Protein AF-A0A953RHI4-F1 (afdb_monomer)

pLDDT: mean 80.99, std 12.75, range [44.31, 91.0]

Mean predicted aligned error: 8.23 Å

Secondary structure (DSSP, 8-state):
------------PEEEEE---TTHHHHS-GGGTTS-EEEEEPTT--HHHHHHHTT--GGG-----BTTB-

Structure (mmCIF, N/CA/C/O backbone):
data_AF-A0A953RHI4-F1
#
_entry.id   AF-A0A953RHI4-F1
#
loop_
_atom_site.group_PDB
_atom_site.id
_atom_site.type_symbol
_atom_site.label_atom_id
_atom_site.label_alt_id
_atom_site.label_comp_id
_atom_site.label_asym_id
_atom_site.label_entity_id
_atom_site.label_seq_id
_atom_site.pdbx_PDB_ins_code
_atom_site.Cartn_x
_atom_site.Cartn_y
_atom_site.Cartn_z
_atom_site.occupancy
_atom_site.B_iso_or_equiv
_atom_site.auth_seq_id
_atom_site.auth_comp_id
_atom_site.auth_asym_id
_atom_site.auth_atom_id
_atom_site.pdbx_PDB_model_num
ATOM 1 N N . MET A 1 1 ? -8.115 -8.229 -42.935 1.00 53.84 1 MET A N 1
ATOM 2 C CA . MET A 1 1 ? -8.153 -7.779 -41.528 1.00 53.84 1 MET A CA 1
ATOM 3 C C . MET A 1 1 ? -7.469 -8.856 -40.702 1.00 53.84 1 MET A C 1
ATOM 5 O O . MET A 1 1 ? -8.077 -9.879 -40.431 1.00 53.84 1 MET A O 1
ATOM 9 N N . VAL A 1 2 ? -6.166 -8.711 -40.457 1.00 51.06 2 VAL A N 1
ATOM 10 C CA . VAL A 1 2 ? -5.370 -9.724 -39.746 1.00 51.06 2 VAL A CA 1
ATOM 11 C C . VAL A 1 2 ? -5.482 -9.426 -38.248 1.00 51.06 2 VAL A C 1
ATOM 13 O O . VAL A 1 2 ? -5.233 -8.278 -37.875 1.00 51.06 2 VAL A O 1
ATOM 16 N N . PRO A 1 3 ? -5.870 -10.379 -37.383 1.00 53.69 3 PRO A N 1
ATOM 17 C CA . PRO A 1 3 ? -5.842 -10.153 -35.946 1.00 53.69 3 PRO A CA 1
ATOM 18 C C . PRO A 1 3 ? -4.377 -10.004 -35.519 1.00 53.69 3 PRO A C 1
ATOM 20 O O . PRO A 1 3 ? -3.598 -10.954 -35.572 1.00 53.69 3 PRO A O 1
ATOM 23 N N . LEU A 1 4 ? -3.983 -8.786 -35.144 1.00 51.62 4 LEU A N 1
ATOM 24 C CA . LEU A 1 4 ? -2.661 -8.503 -34.597 1.00 51.62 4 LEU A CA 1
ATOM 25 C C . LEU A 1 4 ? -2.604 -9.062 -33.169 1.00 51.62 4 LEU A C 1
ATOM 27 O O . LEU A 1 4 ? -2.891 -8.360 -32.202 1.00 51.62 4 LEU A O 1
ATOM 31 N N . VAL A 1 5 ? -2.251 -10.339 -33.028 1.00 62.38 5 VAL A N 1
ATOM 32 C CA . VAL A 1 5 ? -1.897 -10.913 -31.726 1.00 62.38 5 VAL A CA 1
ATOM 33 C C . VAL A 1 5 ? -0.481 -10.450 -31.405 1.00 62.38 5 VAL A C 1
ATOM 35 O O . VAL A 1 5 ? 0.507 -10.988 -31.903 1.00 62.38 5 VAL A O 1
ATOM 38 N N . ARG A 1 6 ? -0.375 -9.389 -30.605 1.00 60.69 6 ARG A N 1
ATOM 39 C CA . ARG A 1 6 ? 0.910 -8.887 -30.123 1.00 60.69 6 ARG A CA 1
ATOM 40 C C . ARG A 1 6 ? 1.396 -9.813 -29.006 1.00 60.69 6 ARG A C 1
ATOM 42 O O . ARG A 1 6 ? 1.079 -9.594 -27.843 1.00 60.69 6 ARG A O 1
ATOM 49 N N . PHE A 1 7 ? 2.179 -10.835 -29.348 1.00 51.47 7 PHE A N 1
ATOM 50 C CA . PHE A 1 7 ? 3.018 -11.534 -28.372 1.00 51.47 7 PHE A CA 1
ATOM 51 C C . PHE A 1 7 ? 4.179 -10.608 -27.996 1.00 51.47 7 PHE A C 1
ATOM 53 O O . PHE A 1 7 ? 5.286 -10.708 -28.518 1.00 51.47 7 PHE A O 1
ATOM 60 N N . GLY A 1 8 ? 3.900 -9.627 -27.139 1.00 57.00 8 GLY A N 1
ATOM 61 C CA . GLY A 1 8 ? 4.963 -8.930 -26.433 1.00 57.00 8 GLY A CA 1
ATOM 62 C C . GLY A 1 8 ? 5.630 -9.931 -25.498 1.00 57.00 8 GLY A C 1
ATOM 63 O O . GLY A 1 8 ? 4.938 -10.595 -24.729 1.00 57.00 8 GLY A O 1
ATOM 64 N N . CYS A 1 9 ? 6.956 -10.040 -25.561 1.00 44.31 9 CYS A N 1
ATOM 65 C CA . CYS A 1 9 ? 7.760 -10.594 -24.477 1.00 44.31 9 CYS A CA 1
ATOM 66 C C . CYS A 1 9 ? 7.546 -9.678 -23.262 1.00 44.31 9 CYS A C 1
ATOM 68 O O . CYS A 1 9 ? 8.303 -8.737 -23.038 1.00 44.31 9 CYS A O 1
ATOM 70 N N . ALA A 1 10 ? 6.423 -9.841 -22.560 1.00 59.97 10 ALA A N 1
ATOM 71 C CA . ALA A 1 10 ? 6.197 -9.174 -21.297 1.00 59.97 10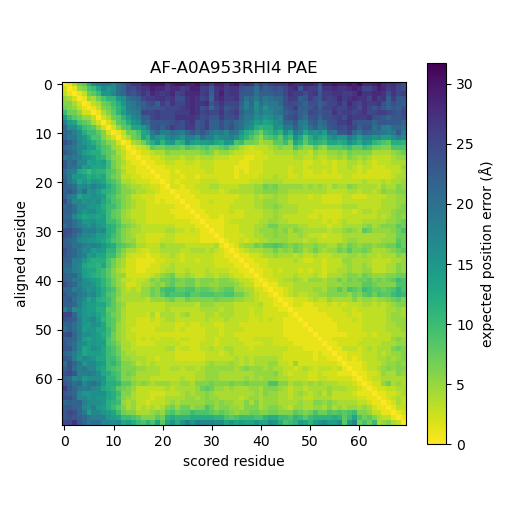 ALA A CA 1
ATOM 72 C C . ALA A 1 10 ? 7.241 -9.765 -20.355 1.00 59.97 10 ALA A C 1
ATOM 74 O O . ALA A 1 10 ? 7.191 -10.956 -20.042 1.00 59.97 10 ALA A O 1
ATOM 75 N N . MET A 1 11 ? 8.230 -8.954 -19.977 1.00 57.66 11 MET A N 1
ATOM 76 C CA . MET A 1 11 ? 9.137 -9.298 -18.888 1.00 57.66 11 MET A CA 1
ATOM 77 C C . MET A 1 11 ? 8.283 -9.826 -17.728 1.00 57.66 11 MET A C 1
ATOM 79 O O . MET A 1 11 ? 7.214 -9.259 -17.478 1.00 57.66 11 MET A O 1
ATOM 83 N N . PRO A 1 12 ? 8.675 -10.928 -17.067 1.00 64.19 12 PRO A N 1
ATOM 84 C CA . PRO A 1 12 ? 7.828 -11.533 -16.053 1.00 64.19 12 PRO A CA 1
ATOM 85 C C . PRO A 1 12 ? 7.568 -10.504 -14.953 1.00 64.19 12 PRO A C 1
ATOM 87 O O . PRO A 1 12 ? 8.479 -10.141 -14.208 1.00 64.19 12 PRO A O 1
ATOM 90 N N . LEU A 1 13 ? 6.326 -10.017 -14.874 1.00 67.06 13 LEU A N 1
ATOM 91 C CA . LEU A 1 13 ? 5.896 -9.152 -13.786 1.00 67.06 13 LEU A CA 1
ATOM 92 C C . LEU A 1 13 ? 6.008 -9.969 -12.506 1.00 67.06 13 LEU A C 1
ATOM 94 O O . LEU A 1 13 ? 5.378 -11.024 -12.370 1.00 67.06 13 LEU A O 1
ATOM 98 N N . ARG A 1 14 ? 6.829 -9.497 -11.571 1.00 83.31 14 ARG A N 1
ATOM 99 C CA . ARG A 1 14 ? 6.884 -10.111 -10.247 1.00 83.31 14 ARG A CA 1
ATOM 100 C C . ARG A 1 14 ? 5.553 -9.845 -9.569 1.00 83.31 14 ARG A C 1
ATOM 102 O O . ARG A 1 14 ? 5.035 -8.740 -9.640 1.00 83.31 14 ARG A O 1
ATOM 109 N N . GLN A 1 15 ? 4.976 -10.855 -8.941 1.00 85.81 15 GLN A N 1
ATOM 110 C CA . GLN A 1 15 ? 3.735 -10.669 -8.201 1.00 85.81 15 GLN A CA 1
ATOM 111 C C . GLN A 1 15 ? 4.056 -10.373 -6.744 1.00 85.81 15 GLN A C 1
ATOM 113 O O . GLN A 1 15 ? 4.901 -11.036 -6.143 1.00 85.81 15 GLN A O 1
ATOM 118 N N . VAL A 1 16 ? 3.368 -9.384 -6.186 1.00 87.19 16 VAL A N 1
ATOM 119 C CA . VAL A 1 16 ? 3.434 -9.040 -4.764 1.00 87.19 16 VAL A CA 1
ATOM 120 C C . VAL A 1 16 ? 2.024 -8.981 -4.207 1.00 87.19 16 VAL A C 1
ATOM 122 O O . VAL A 1 16 ? 1.093 -8.541 -4.886 1.00 87.19 16 VAL A O 1
ATOM 125 N N . PHE A 1 17 ? 1.872 -9.427 -2.967 1.00 89.00 17 PHE A N 1
ATOM 126 C CA . PHE A 1 17 ? 0.618 -9.333 -2.236 1.00 89.00 17 PHE A CA 1
ATOM 127 C C . PHE A 1 17 ? 0.657 -8.094 -1.353 1.00 89.00 17 PHE A C 1
ATOM 129 O O . PHE A 1 17 ? 1.561 -7.943 -0.534 1.00 89.00 17 PHE A O 1
ATOM 136 N N . PHE A 1 18 ? -0.339 -7.229 -1.505 1.00 90.62 18 PHE A N 1
ATOM 137 C CA . PHE A 1 18 ? -0.509 -6.058 -0.660 1.00 90.62 18 PHE A CA 1
ATOM 138 C C . PHE A 1 18 ? -1.655 -6.272 0.317 1.00 90.62 18 PHE A C 1
ATOM 140 O O . PHE A 1 18 ? -2.722 -6.766 -0.057 1.00 90.62 18 PHE A O 1
ATOM 147 N N . ARG A 1 19 ? -1.435 -5.850 1.562 1.00 89.31 19 ARG A N 1
ATOM 148 C CA . ARG A 1 19 ? -2.469 -5.720 2.584 1.00 89.31 19 ARG A CA 1
ATOM 149 C C . ARG A 1 19 ? -2.226 -4.439 3.363 1.00 89.31 19 ARG A C 1
ATOM 151 O O . ARG A 1 19 ? -1.167 -4.270 3.957 1.00 89.31 19 ARG A O 1
ATOM 158 N N . PHE A 1 20 ? -3.223 -3.569 3.367 1.00 90.12 20 PHE A N 1
ATOM 159 C CA . PHE A 1 20 ? -3.202 -2.330 4.133 1.00 90.12 20 PHE A CA 1
ATOM 160 C C . PHE A 1 20 ? -4.003 -2.527 5.425 1.00 90.12 20 PHE A C 1
ATOM 162 O O . PHE A 1 20 ? -4.945 -3.325 5.467 1.00 90.12 20 PHE A O 1
ATOM 169 N N . TYR A 1 21 ? -3.623 -1.828 6.492 1.00 87.50 21 TYR A N 1
ATOM 170 C CA . TYR A 1 21 ? -4.235 -1.941 7.821 1.00 87.50 21 TYR A CA 1
ATOM 171 C C . TYR A 1 21 ? -4.753 -0.582 8.303 1.00 87.50 21 TYR A C 1
ATOM 173 O O . TYR A 1 21 ? -4.261 0.453 7.864 1.00 87.50 21 TYR A O 1
ATOM 181 N N . ALA A 1 22 ? -5.742 -0.605 9.205 1.00 89.12 22 ALA A N 1
ATOM 182 C CA . ALA A 1 22 ? -6.335 0.586 9.824 1.00 89.12 22 ALA A CA 1
ATOM 183 C C . ALA A 1 22 ? -6.761 1.653 8.788 1.00 89.12 22 ALA A C 1
ATOM 185 O O . ALA A 1 22 ? -7.354 1.295 7.766 1.00 89.12 22 ALA A O 1
ATOM 186 N N . GLU A 1 23 ? -6.453 2.925 9.050 1.00 88.50 23 GLU A N 1
ATOM 187 C CA . GLU A 1 23 ? -6.832 4.113 8.265 1.00 88.50 23 GLU A CA 1
ATOM 188 C C . GLU A 1 23 ? -6.364 4.039 6.800 1.00 88.50 23 GLU A C 1
ATOM 190 O O . GLU A 1 23 ? -7.042 4.526 5.896 1.00 88.50 23 GLU A O 1
ATOM 195 N N . LEU A 1 24 ? 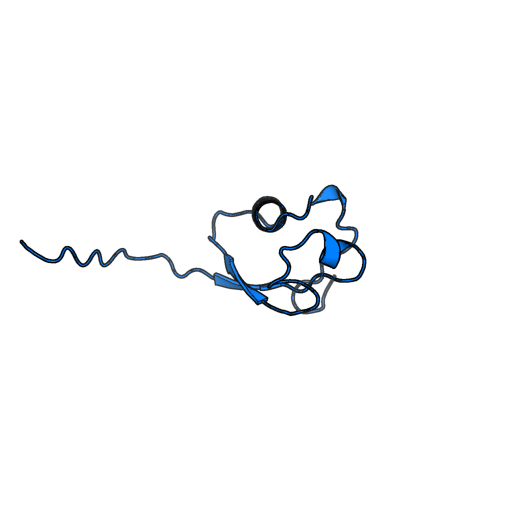-5.277 3.309 6.513 1.00 89.31 24 LEU A N 1
ATOM 196 C CA . LEU A 1 24 ? -4.796 3.112 5.140 1.00 89.31 24 LEU A CA 1
ATOM 197 C C . LEU A 1 24 ? -5.795 2.349 4.256 1.00 89.31 24 LEU A C 1
ATOM 199 O O . LEU A 1 24 ? -5.754 2.478 3.033 1.00 89.31 24 LEU A O 1
ATOM 203 N N . ASN A 1 25 ? -6.712 1.565 4.837 1.00 89.56 25 ASN A N 1
ATOM 204 C CA . ASN A 1 25 ? -7.771 0.921 4.055 1.00 89.56 25 ASN A CA 1
ATOM 205 C C . ASN A 1 25 ? -8.770 1.923 3.483 1.00 89.56 25 ASN A C 1
ATOM 207 O O . ASN A 1 25 ? -9.368 1.646 2.447 1.00 89.56 25 ASN A O 1
ATOM 211 N N . GLU A 1 26 ? -8.985 3.062 4.133 1.00 88.81 26 GLU A N 1
ATOM 212 C CA . GLU A 1 26 ? -9.975 4.045 3.687 1.00 88.81 26 GLU A CA 1
ATOM 213 C C . GLU A 1 26 ? -9.483 4.821 2.461 1.00 88.81 26 GLU A C 1
ATOM 215 O O . GLU A 1 26 ? -10.288 5.209 1.610 1.00 88.81 26 GLU A O 1
ATOM 220 N N . LEU A 1 27 ? -8.160 4.928 2.316 1.00 89.19 27 LEU A N 1
ATOM 221 C CA . LEU A 1 27 ? -7.475 5.521 1.166 1.00 89.19 27 LEU A CA 1
ATOM 222 C C . LEU A 1 27 ? -7.586 4.661 -0.104 1.00 89.19 27 LEU A C 1
ATOM 224 O O . LEU A 1 27 ? -7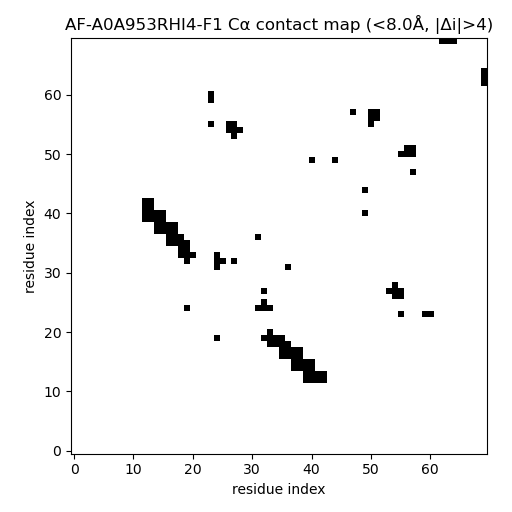.485 5.172 -1.218 1.00 89.19 27 LEU A O 1
ATOM 228 N N . LEU A 1 28 ? -7.819 3.353 0.037 1.00 89.31 28 LEU A N 1
ATOM 229 C CA . LEU A 1 28 ? -7.920 2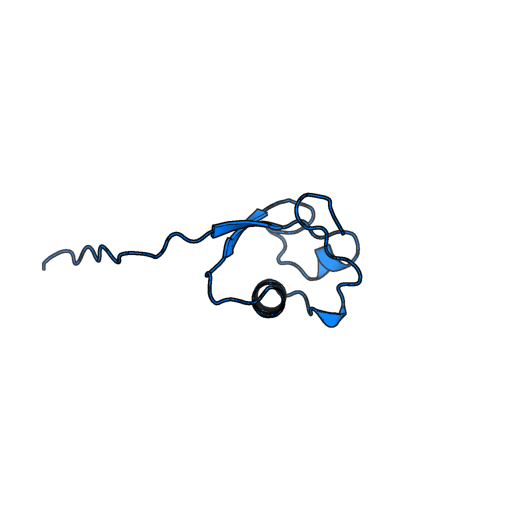.443 -1.101 1.00 89.31 28 LEU A CA 1
ATOM 230 C C . LEU A 1 28 ? -9.288 2.516 -1.798 1.00 89.31 28 LEU A C 1
ATOM 232 O O . LEU A 1 28 ? -10.311 2.800 -1.161 1.00 89.31 28 LEU A O 1
ATOM 236 N N . PRO A 1 29 ? -9.356 2.136 -3.090 1.00 88.88 29 PRO A N 1
ATOM 237 C CA . PRO A 1 29 ? -10.618 1.873 -3.770 1.00 88.88 29 PRO A CA 1
ATOM 238 C C . PRO A 1 29 ? -11.457 0.828 -3.014 1.00 88.88 29 PRO A C 1
ATOM 240 O O . PRO A 1 29 ? -10.883 -0.140 -2.509 1.00 88.88 29 PRO A O 1
ATOM 243 N N . PRO A 1 30 ? -12.802 0.933 -3.003 1.00 88.00 30 PRO A N 1
ATOM 244 C CA . PRO A 1 30 ? -13.690 0.034 -2.257 1.00 88.00 30 PRO A CA 1
ATOM 245 C C . PRO A 1 30 ? -13.421 -1.459 -2.485 1.00 88.00 30 PRO A C 1
ATOM 247 O O . PRO A 1 30 ? -13.487 -2.252 -1.554 1.00 88.00 30 PRO A O 1
ATOM 250 N N . THR A 1 31 ? -13.052 -1.841 -3.710 1.00 87.44 31 THR A N 1
ATOM 251 C CA . THR A 1 31 ? -12.776 -3.233 -4.100 1.00 87.44 31 THR A CA 1
ATOM 252 C C . THR A 1 31 ? -11.481 -3.804 -3.520 1.00 87.44 31 THR A C 1
ATOM 254 O O . THR A 1 31 ? -11.248 -5.004 -3.628 1.00 87.44 31 THR A O 1
ATOM 257 N N . LYS A 1 32 ? -10.609 -2.956 -2.968 1.00 87.00 32 LYS A N 1
ATOM 258 C CA . LYS A 1 32 ? -9.296 -3.322 -2.415 1.00 87.00 32 LYS A CA 1
ATOM 259 C C . LYS A 1 32 ? -9.218 -3.131 -0.898 1.00 87.00 32 LYS A C 1
ATOM 261 O O . LYS A 1 32 ? -8.187 -3.441 -0.308 1.00 87.00 32 LYS A O 1
ATOM 266 N N . ARG A 1 33 ? -10.282 -2.624 -0.267 1.00 89.88 33 ARG A N 1
ATOM 267 C CA . ARG A 1 33 ? -10.331 -2.411 1.184 1.00 89.88 33 ARG A CA 1
ATOM 268 C C . ARG A 1 33 ? -10.478 -3.736 1.921 1.00 89.88 33 ARG A C 1
ATOM 270 O O . ARG A 1 33 ? -11.171 -4.637 1.458 1.00 89.88 33 ARG A O 1
ATOM 277 N N . VAL A 1 34 ? -9.868 -3.816 3.101 1.00 88.00 34 VAL A N 1
ATOM 278 C CA . VAL A 1 34 ? -9.992 -4.919 4.071 1.00 88.00 34 VAL A CA 1
ATOM 279 C C . VAL A 1 34 ? -9.644 -6.290 3.468 1.00 88.00 34 VAL A C 1
ATOM 281 O O . VAL A 1 34 ? -10.108 -7.326 3.934 1.00 88.00 34 VAL A O 1
ATOM 284 N N . SER A 1 35 ? -8.816 -6.321 2.422 1.00 87.19 35 SER A N 1
ATOM 285 C CA . SER A 1 35 ? -8.471 -7.554 1.716 1.00 87.19 35 SER A CA 1
ATOM 286 C C . SER A 1 35 ? -7.029 -7.548 1.222 1.00 87.19 35 SER A C 1
ATOM 288 O O . SER A 1 35 ? -6.432 -6.493 1.002 1.00 87.19 35 SER A O 1
ATOM 290 N N . CYS A 1 36 ? -6.474 -8.746 1.044 1.00 88.88 36 CYS A N 1
ATOM 291 C CA . CYS A 1 36 ? -5.219 -8.934 0.328 1.00 88.88 36 CYS A CA 1
ATOM 292 C C . CYS A 1 36 ? -5.490 -8.933 -1.174 1.00 88.88 36 CYS A C 1
ATOM 294 O O . CYS A 1 36 ? -6.401 -9.618 -1.641 1.00 88.88 36 CYS A O 1
ATOM 296 N N . PHE A 1 37 ? -4.655 -8.247 -1.946 1.00 89.31 37 PHE A N 1
ATOM 297 C CA . PHE A 1 37 ? -4.728 -8.306 -3.403 1.00 89.31 37 PHE A CA 1
ATOM 298 C C . PHE A 1 37 ? -3.346 -8.452 -4.032 1.00 89.31 37 PHE A C 1
ATOM 300 O O . PHE A 1 37 ? -2.338 -7.998 -3.489 1.00 89.31 37 PHE A O 1
ATOM 307 N N . VAL A 1 38 ? -3.316 -9.102 -5.195 1.00 89.56 38 VAL A N 1
ATOM 308 C CA . VAL A 1 38 ? -2.106 -9.251 -6.005 1.00 89.56 38 VAL A CA 1
ATOM 309 C C . VAL A 1 38 ? -1.915 -8.001 -6.849 1.00 89.56 38 VAL A C 1
ATOM 311 O O . VAL A 1 38 ? -2.861 -7.496 -7.461 1.00 89.56 38 VAL A O 1
ATOM 314 N N . HIS A 1 39 ? -0.679 -7.530 -6.922 1.00 87.69 39 HIS A N 1
ATOM 315 C CA . HIS A 1 39 ? -0.271 -6.505 -7.862 1.00 87.69 39 HIS A CA 1
ATOM 316 C C . HIS A 1 39 ? 0.950 -6.975 -8.649 1.00 87.69 39 HIS A C 1
ATOM 318 O O . HIS A 1 39 ? 1.867 -7.587 -8.097 1.00 87.69 39 HIS A O 1
ATOM 324 N N . GLY A 1 40 ? 0.933 -6.709 -9.955 1.00 86.81 40 GLY A N 1
ATOM 325 C CA . GLY A 1 40 ? 2.102 -6.899 -10.799 1.00 86.81 40 GLY A CA 1
ATOM 326 C C . GLY A 1 40 ? 3.100 -5.785 -10.519 1.00 86.81 40 GLY A C 1
ATOM 327 O O . GLY A 1 40 ? 2.747 -4.613 -10.576 1.00 86.81 40 GLY A O 1
ATOM 328 N N . LEU A 1 41 ? 4.329 -6.163 -10.208 1.00 82.75 41 LEU A N 1
ATOM 329 C CA . LEU A 1 41 ? 5.440 -5.265 -9.976 1.00 82.75 41 LEU A CA 1
ATOM 330 C C . LEU A 1 41 ? 6.336 -5.276 -11.206 1.00 82.75 41 LEU A C 1
ATOM 332 O O . LEU A 1 41 ? 6.913 -6.311 -11.566 1.00 82.75 41 LEU A O 1
ATOM 336 N N . ASP A 1 42 ? 6.442 -4.109 -11.831 1.00 83.25 42 ASP A N 1
ATOM 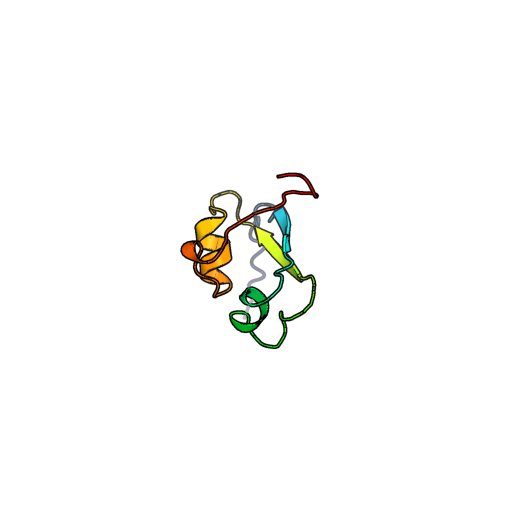337 C CA . ASP A 1 42 ? 7.469 -3.875 -12.830 1.00 83.25 42 ASP A CA 1
ATOM 338 C C . ASP A 1 42 ? 8.839 -3.864 -12.133 1.00 83.25 42 ASP A C 1
ATOM 340 O O . ASP A 1 42 ? 8.985 -3.209 -11.097 1.00 83.25 42 ASP A O 1
ATOM 344 N N . PRO A 1 43 ? 9.848 -4.588 -12.643 1.00 79.31 43 PRO A N 1
ATOM 345 C CA . PRO A 1 43 ? 11.157 -4.656 -12.000 1.00 79.31 43 PRO A CA 1
ATOM 346 C C . PRO A 1 43 ? 11.864 -3.297 -11.894 1.00 79.31 43 PRO A C 1
ATOM 348 O O . PRO A 1 43 ? 12.777 -3.175 -11.079 1.00 79.31 43 PRO A O 1
ATOM 351 N N . ALA A 1 44 ? 11.471 -2.295 -12.686 1.00 85.00 44 ALA A N 1
ATOM 352 C CA . ALA A 1 44 ? 12.004 -0.939 -12.600 1.00 85.00 44 ALA A CA 1
ATOM 353 C C . ALA A 1 44 ? 11.205 -0.016 -11.658 1.00 85.00 44 ALA A C 1
ATOM 355 O O . ALA A 1 44 ? 11.663 1.089 -11.372 1.00 85.00 44 ALA A O 1
ATOM 356 N N . ALA A 1 45 ? 10.027 -0.434 -11.179 1.00 86.06 45 ALA A N 1
ATOM 357 C CA . ALA A 1 45 ? 9.189 0.390 -10.313 1.00 86.06 45 ALA A CA 1
ATOM 358 C C . ALA A 1 45 ? 9.685 0.378 -8.862 1.00 86.06 45 ALA A C 1
ATOM 360 O O . ALA A 1 45 ? 10.038 -0.670 -8.312 1.00 86.06 45 ALA A O 1
ATOM 361 N N . THR A 1 46 ? 9.660 1.542 -8.210 1.00 87.81 46 THR A N 1
ATOM 362 C CA . THR A 1 46 ? 9.929 1.626 -6.772 1.00 87.81 46 THR A CA 1
ATOM 363 C C . THR A 1 46 ? 8.669 1.323 -5.966 1.00 87.81 46 THR A C 1
ATOM 365 O O . THR A 1 46 ? 7.542 1.512 -6.426 1.00 87.81 46 THR A O 1
ATOM 368 N N . LEU A 1 47 ? 8.848 0.884 -4.718 1.00 85.88 47 LEU A N 1
ATOM 369 C CA . LEU A 1 47 ? 7.731 0.621 -3.811 1.00 85.88 47 LEU A CA 1
ATOM 370 C C . LEU A 1 47 ? 6.898 1.889 -3.539 1.00 85.88 47 LEU A C 1
ATOM 372 O O . LEU A 1 47 ? 5.677 1.800 -3.449 1.00 85.88 47 LEU A O 1
ATOM 376 N N . LYS A 1 48 ? 7.536 3.069 -3.497 1.00 88.75 48 LYS A N 1
ATOM 377 C CA . LYS A 1 48 ? 6.853 4.368 -3.395 1.00 88.75 48 LYS A CA 1
ATOM 378 C C . LYS A 1 48 ? 5.898 4.582 -4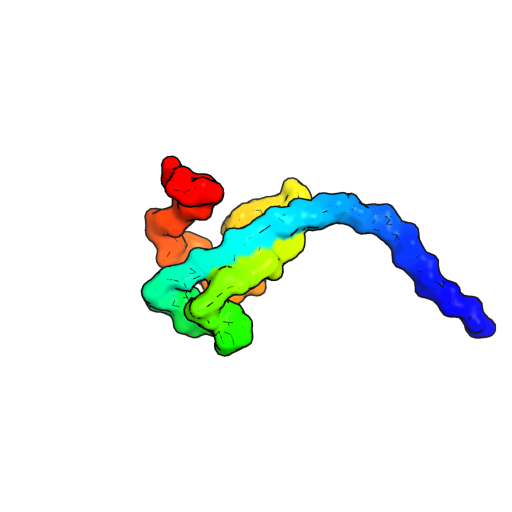.569 1.00 88.75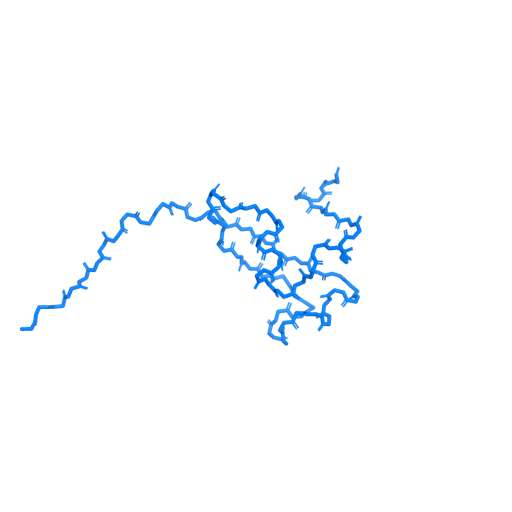 48 LYS A C 1
ATOM 380 O O . LYS A 1 48 ? 4.722 4.840 -4.337 1.00 88.75 48 LYS A O 1
ATOM 385 N N . ASP A 1 49 ? 6.390 4.437 -5.800 1.00 88.88 49 ASP A N 1
ATOM 386 C CA . ASP A 1 49 ? 5.584 4.672 -7.007 1.00 88.88 49 ASP A CA 1
ATOM 387 C C . ASP A 1 49 ? 4.383 3.727 -7.066 1.00 88.88 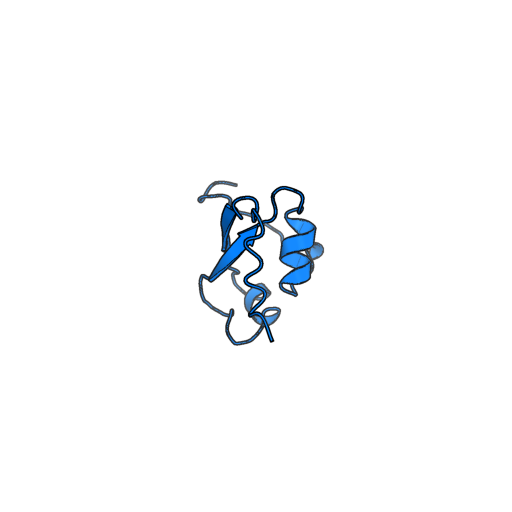49 ASP A C 1
ATOM 389 O O . ASP A 1 49 ? 3.274 4.129 -7.409 1.00 88.88 49 ASP A O 1
ATOM 393 N N . VAL A 1 50 ? 4.590 2.467 -6.679 1.00 89.31 50 VAL A N 1
ATOM 394 C CA . VAL A 1 50 ? 3.530 1.454 -6.648 1.00 89.31 50 VAL A CA 1
ATOM 395 C C . VAL A 1 50 ? 2.456 1.820 -5.634 1.00 89.31 50 VAL A C 1
ATOM 397 O O . VAL A 1 50 ? 1.270 1.734 -5.943 1.00 89.31 50 VAL A O 1
ATOM 400 N N . ILE A 1 51 ? 2.842 2.226 -4.426 1.00 89.38 51 ILE A N 1
ATOM 401 C CA . ILE A 1 51 ? 1.870 2.519 -3.374 1.00 89.38 51 ILE A CA 1
ATOM 402 C C . ILE A 1 51 ? 1.116 3.823 -3.658 1.00 89.38 51 ILE A C 1
ATOM 404 O O . ILE A 1 51 ? -0.107 3.867 -3.500 1.00 89.38 51 ILE A O 1
ATOM 408 N N . GLU A 1 52 ? 1.797 4.834 -4.196 1.00 91.00 52 GLU A N 1
ATOM 409 C CA . GLU A 1 52 ? 1.151 6.061 -4.668 1.00 91.00 52 GLU A CA 1
ATOM 410 C C . GLU A 1 52 ? 0.180 5.773 -5.824 1.00 91.00 52 GLU A C 1
ATOM 412 O O . GLU A 1 52 ? -0.940 6.285 -5.826 1.00 91.00 52 GLU A O 1
ATOM 417 N N . ALA A 1 53 ? 0.531 4.875 -6.752 1.00 89.12 53 ALA A N 1
ATOM 418 C CA . ALA A 1 53 ? -0.372 4.422 -7.815 1.00 89.12 53 ALA A CA 1
ATOM 419 C C . ALA A 1 53 ? -1.580 3.621 -7.292 1.00 89.12 53 ALA A C 1
ATOM 421 O O . ALA A 1 53 ? -2.618 3.553 -7.956 1.00 89.12 53 ALA A O 1
ATOM 422 N N . LEU A 1 54 ? -1.479 3.020 -6.101 1.00 88.25 54 LEU A N 1
ATOM 423 C CA . LEU A 1 54 ? -2.605 2.386 -5.407 1.00 88.25 54 LEU A CA 1
ATOM 424 C C . LEU A 1 54 ? -3.519 3.400 -4.696 1.00 88.25 54 LEU A C 1
ATOM 426 O O . LEU A 1 54 ? -4.596 3.005 -4.244 1.00 88.25 54 LEU A O 1
ATOM 430 N N . GLY A 1 55 ? -3.131 4.678 -4.650 1.00 88.88 55 GLY A N 1
ATOM 431 C CA . GLY A 1 55 ? -3.882 5.773 -4.030 1.00 88.88 55 GLY A CA 1
ATOM 432 C C . GLY A 1 55 ? -3.467 6.084 -2.592 1.00 88.88 55 GLY A C 1
ATOM 433 O O . GLY A 1 55 ? -4.101 6.917 -1.951 1.00 88.88 55 GLY A O 1
ATOM 434 N N . VAL A 1 56 ? -2.419 5.436 -2.077 1.00 89.25 56 VAL A N 1
ATOM 435 C CA . VAL A 1 56 ? -1.929 5.654 -0.712 1.00 89.25 56 VAL A CA 1
ATOM 436 C C . VAL A 1 56 ? -0.671 6.527 -0.774 1.00 89.25 56 VAL A C 1
ATOM 438 O O . VAL A 1 56 ? 0.316 6.118 -1.388 1.00 89.25 56 VAL A O 1
ATOM 441 N N . PRO A 1 57 ? -0.656 7.718 -0.150 1.00 90.25 57 PRO A N 1
ATOM 442 C CA . PRO A 1 57 ? 0.555 8.520 -0.071 1.00 90.25 57 PRO A CA 1
ATOM 443 C C . PRO A 1 57 ? 1.591 7.766 0.762 1.00 90.25 57 PRO A C 1
ATOM 445 O O . PRO A 1 57 ? 1.295 7.327 1.872 1.00 90.25 57 PRO A O 1
ATOM 448 N N . HIS A 1 58 ? 2.819 7.636 0.259 1.00 86.50 58 HIS A N 1
ATOM 449 C CA . HIS A 1 58 ? 3.874 6.923 0.988 1.00 86.50 58 HIS A CA 1
ATOM 450 C C . HIS A 1 58 ? 4.184 7.552 2.361 1.00 86.50 58 HIS A C 1
ATOM 452 O O . HIS A 1 58 ? 4.677 6.863 3.247 1.00 86.50 58 HIS A O 1
ATOM 458 N N . THR A 1 59 ? 3.882 8.843 2.541 1.00 89.62 59 THR A N 1
ATOM 459 C CA . THR A 1 59 ? 4.055 9.585 3.799 1.00 89.62 59 THR A CA 1
ATOM 460 C C . THR A 1 59 ? 3.152 9.087 4.922 1.00 89.62 59 THR A C 1
ATOM 462 O O . THR A 1 59 ? 3.508 9.234 6.085 1.00 89.62 59 THR A O 1
ATOM 465 N N . GLU A 1 60 ? 2.019 8.469 4.587 1.00 88.88 60 GLU A N 1
ATOM 466 C CA . GLU A 1 60 ? 1.072 7.920 5.565 1.00 88.88 60 GLU A CA 1
ATOM 467 C C . GLU A 1 60 ? 1.501 6.532 6.071 1.00 88.88 60 GLU A C 1
ATOM 469 O O . GLU A 1 60 ? 0.879 5.953 6.960 1.00 88.88 60 GLU A O 1
ATOM 474 N N . ILE A 1 61 ? 2.563 5.956 5.498 1.00 87.44 61 ILE A N 1
ATOM 475 C CA . ILE A 1 61 ? 3.006 4.594 5.792 1.00 87.44 61 ILE A CA 1
ATOM 476 C C . ILE A 1 61 ? 4.101 4.637 6.851 1.00 87.44 61 ILE A C 1
ATOM 478 O O . ILE A 1 61 ? 5.253 4.949 6.565 1.00 87.44 61 ILE A O 1
ATOM 482 N N . GLY A 1 62 ? 3.746 4.266 8.081 1.00 83.94 62 GLY A N 1
ATOM 483 C CA . GLY A 1 62 ? 4.702 4.193 9.191 1.00 83.94 62 GLY A CA 1
ATOM 484 C C . GLY A 1 62 ? 5.528 2.901 9.253 1.00 83.94 62 GLY A C 1
ATOM 485 O O . GLY A 1 62 ? 6.600 2.897 9.850 1.00 83.94 62 GLY A O 1
ATOM 486 N N . LEU A 1 63 ? 5.048 1.800 8.661 1.00 84.31 63 LEU A N 1
ATOM 487 C CA . LEU A 1 63 ? 5.713 0.493 8.692 1.00 84.31 63 LEU A CA 1
ATOM 488 C C . LEU A 1 63 ? 5.385 -0.312 7.433 1.00 84.31 63 LEU A C 1
ATOM 490 O O . LEU A 1 63 ? 4.227 -0.399 7.024 1.00 84.31 63 LEU A O 1
ATOM 494 N N . ILE A 1 64 ? 6.405 -0.946 6.861 1.00 85.06 64 ILE A N 1
ATOM 495 C CA . ILE A 1 64 ? 6.273 -1.893 5.755 1.00 85.06 64 ILE A CA 1
ATOM 496 C C . ILE A 1 64 ? 6.792 -3.241 6.246 1.00 85.06 64 ILE A C 1
ATOM 498 O O . ILE A 1 64 ? 7.863 -3.309 6.834 1.00 85.06 64 ILE A O 1
ATOM 502 N N . LEU A 1 65 ? 6.026 -4.303 5.996 1.00 83.88 65 LEU A N 1
ATOM 503 C CA . LEU A 1 65 ? 6.439 -5.677 6.267 1.00 83.88 65 LEU A CA 1
ATOM 504 C C . LEU A 1 65 ? 6.629 -6.404 4.939 1.00 83.88 65 LEU A C 1
ATOM 506 O O . LEU A 1 65 ? 5.677 -6.552 4.168 1.00 83.88 65 LEU A O 1
ATOM 510 N N . ILE A 1 66 ? 7.840 -6.883 4.677 1.00 84.62 66 ILE A N 1
ATOM 511 C CA . ILE A 1 66 ? 8.169 -7.680 3.496 1.00 84.62 66 ILE A CA 1
ATOM 512 C C . ILE A 1 66 ? 8.232 -9.137 3.939 1.00 84.62 66 ILE A C 1
ATOM 514 O O . ILE A 1 66 ? 9.079 -9.515 4.736 1.00 84.62 66 ILE A O 1
ATOM 518 N N . ASN A 1 67 ? 7.306 -9.965 3.447 1.00 82.81 67 ASN A N 1
ATOM 519 C CA . ASN A 1 67 ? 7.183 -11.375 3.850 1.00 82.81 67 ASN A CA 1
ATOM 520 C C . ASN A 1 67 ? 7.057 -11.594 5.374 1.00 82.81 67 ASN A C 1
ATOM 522 O O . ASN A 1 67 ? 7.398 -12.659 5.877 1.00 82.81 67 ASN A O 1
ATOM 526 N N . GLY A 1 68 ? 6.526 -10.603 6.097 1.00 77.12 68 GLY A N 1
ATOM 527 C CA . GLY A 1 68 ? 6.370 -10.653 7.553 1.00 77.12 68 GLY A CA 1
ATOM 528 C C . GLY A 1 68 ? 7.573 -10.135 8.344 1.00 77.12 68 GLY A C 1
ATOM 529 O O . GLY A 1 68 ? 7.503 -10.119 9.569 1.00 77.12 68 GLY A O 1
ATOM 530 N N .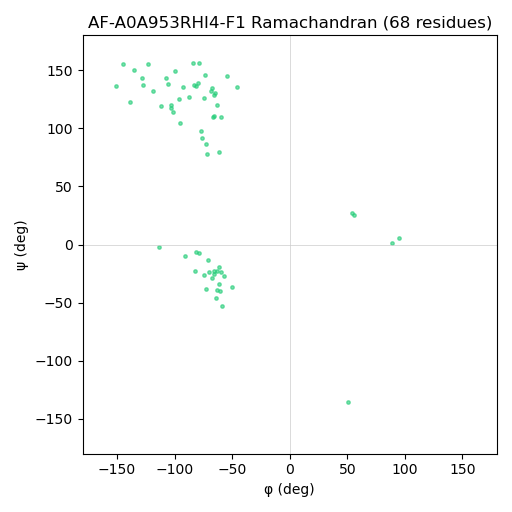 GLU A 1 69 ? 8.626 -9.673 7.671 1.00 69.56 69 GLU A N 1
ATOM 531 C CA . GLU A 1 69 ? 9.811 -9.078 8.295 1.00 69.56 69 GLU A CA 1
ATOM 532 C C . GLU A 1 69 ? 9.837 -7.556 8.072 1.00 69.56 69 GLU A C 1
ATOM 534 O O . GLU A 1 69 ? 9.389 -7.074 7.027 1.00 69.56 69 GLU A O 1
ATOM 539 N N . SER A 1 70 ? 10.302 -6.808 9.080 1.00 61.97 70 SER A N 1
ATOM 540 C CA . SER A 1 70 ? 10.396 -5.336 9.091 1.00 61.97 70 SER A CA 1
ATOM 541 C C . SER A 1 70 ? 11.786 -4.840 8.724 1.00 61.97 70 SER A C 1
ATOM 543 O O . SER A 1 70 ? 12.738 -5.361 9.353 1.00 61.97 70 SER A O 1
#

Radius of gyration: 15.44 Å; Cα contacts (8 Å, |Δi|>4): 60; chains: 1; bounding box: 26×21×51 Å

Solvent-accessible surface area (backbone atoms only — not comparable to full-atom values): 4694 Å² total; per-residue (Å²): 137,78,85,82,77,78,83,66,88,68,72,83,57,46,76,44,79,47,70,63,62,76,76,57,25,73,51,31,56,82,93,57,36,88,42,76,45,81,42,77,37,55,94,88,62,51,73,60,60,54,40,42,74,57,52,38,61,61,88,78,59,89,79,69,66,62,98,83,44,118

Foldseek 3Di:
DDPPPPPDPPPQFDKDKDDDDDPQLVQADPVRHPDIDIDGHDPPDDPQNVVVVRRGHPVVDPDDADVNHD

Nearest PDB structures (foldseek):
  4a6q-assembly1_A  TM=4.041E-01  e=6.228E+00  Mus musculus

Sequence (70 aa):
MVPLVRFGCAMPLRQVFFRFYAELNELLPPTKRVSCFVHGLDPAATLKDVIEALGVPHTEIGLILINGES